Protein AF-A0A8R1IKK0-F1 (afdb_monomer)

Radius of gyration: 16.13 Å; Cα contacts (8 Å, |Δi|>4): 173; chains: 1; bounding box: 42×31×47 Å

Secondary structure (DSSP, 8-state):
---TTTSHHHHHHHHHHHHHTT-HHHHHHHHHHHHHH-SSSHHHHHHHHHHHHHTT-S-HHHHHHHHHHHHHHH---HHHHHHHHHHHHHTT-HHHHHHHHHHHHHH-TT-HHHHHHHHHHHHHTT--HHHHHHHHH-

InterPro domains:
  IPR006822 Coatomer, epsilon subunit [PF04733] (2-134)
  IPR006822 Coatomer, epsilon subunit [PTHR10805] (4-136)
  IPR011990 Tetratricopeptide-like helical domain superfamily [G3DSA:1.25.40.10] (1-136)
  IPR011990 Tetratricopeptide-like helical domain superfamily [SSF48452] (17-120)

Nearest PDB structures (foldseek):
  6tzt-assembly1_A  TM=9.598E-01  e=3.520E-07  Homo sapiens
  5a1v-assembly1_Q  TM=9.570E-01  e=3.879E-07  Mus musculus
  3mkr-assembly1_A  TM=9.570E-01  e=5.718E-07  Bos taurus
  2ho1-assembly1_A  TM=6.889E-01  e=1.249E-02  Pseudomonas aeruginosa PAO1
  7qdy-assembly1_B  TM=7.023E-01  e=5.898E-02  Homo sapiens

Sequence (138 aa):
AVSRFEGLEARASKVFTLIKMNKRKLAMAEVKKMNQIDEDATLSQLSNALVTAFAATGKVKDALYIYSEMADKYGRTADLEMHQAVVSVLTQDYATAEELLEAALERDNKDADVLINSLVAAQYNDKDDEVRFEFIFK

Structure (mmCIF, N/CA/C/O backbone):
data_AF-A0A8R1IKK0-F1
#
_entry.id   AF-A0A8R1IKK0-F1
#
loop_
_atom_site.group_PDB
_atom_site.id
_atom_site.type_symbol
_atom_site.label_atom_id
_atom_site.label_alt_id
_atom_site.label_comp_id
_atom_site.label_asym_id
_atom_site.label_entity_id
_atom_site.label_seq_id
_atom_site.pdbx_PDB_ins_code
_atom_site.Cartn_x
_atom_site.Cartn_y
_atom_site.Cartn_z
_atom_site.occupancy
_atom_site.B_iso_or_equiv
_atom_site.auth_seq_id
_atom_site.auth_comp_id
_atom_site.auth_asym_id
_atom_site.auth_atom_id
_atom_site.pdbx_PDB_model_num
ATOM 1 N N . ALA A 1 1 ? 14.206 -2.192 -28.143 1.00 46.66 1 ALA A N 1
ATOM 2 C CA . ALA A 1 1 ? 12.906 -1.620 -27.745 1.00 46.66 1 ALA A CA 1
ATOM 3 C C . ALA A 1 1 ? 12.340 -2.508 -26.653 1.00 46.66 1 ALA A C 1
ATOM 5 O O . ALA A 1 1 ? 12.194 -3.698 -26.901 1.00 46.66 1 ALA A O 1
ATOM 6 N N . VAL A 1 2 ? 12.114 -1.978 -25.449 1.00 52.81 2 VAL A N 1
ATOM 7 C CA . VAL A 1 2 ? 11.393 -2.727 -24.409 1.00 52.81 2 VAL A CA 1
ATOM 8 C C . VAL A 1 2 ? 10.006 -3.018 -24.979 1.00 52.81 2 VAL A C 1
ATOM 10 O O . VAL A 1 2 ? 9.337 -2.102 -25.458 1.00 52.81 2 VAL A O 1
ATOM 13 N N . SER A 1 3 ? 9.614 -4.291 -25.033 1.00 61.53 3 SER A N 1
ATOM 14 C CA . SER A 1 3 ? 8.256 -4.671 -25.428 1.00 61.53 3 SER A CA 1
ATOM 15 C C . SER A 1 3 ? 7.265 -3.879 -24.571 1.00 61.53 3 SER A C 1
ATOM 17 O O . SER A 1 3 ? 7.479 -3.741 -23.369 1.00 61.53 3 SER A O 1
ATOM 19 N N . ARG A 1 4 ? 6.172 -3.357 -25.145 1.00 57.75 4 ARG A N 1
ATOM 20 C CA . ARG A 1 4 ? 5.149 -2.584 -24.402 1.00 57.75 4 ARG A CA 1
ATOM 21 C C . ARG A 1 4 ? 4.633 -3.329 -23.155 1.00 57.75 4 ARG A C 1
ATOM 23 O O . ARG A 1 4 ? 4.187 -2.704 -22.202 1.00 57.75 4 ARG A O 1
ATOM 30 N N . PHE A 1 5 ? 4.751 -4.657 -23.148 1.00 60.28 5 PHE A N 1
ATOM 31 C CA . PHE A 1 5 ? 4.368 -5.551 -22.055 1.00 60.28 5 PHE A CA 1
ATOM 32 C C . PHE A 1 5 ? 5.425 -5.714 -20.944 1.00 60.28 5 PHE A C 1
ATOM 34 O O . PHE A 1 5 ? 5.162 -6.385 -19.951 1.00 60.28 5 PHE A O 1
ATOM 41 N N . GLU A 1 6 ? 6.612 -5.123 -21.090 1.00 70.44 6 GLU A N 1
ATOM 42 C CA . GLU A 1 6 ? 7.731 -5.234 -20.139 1.00 70.44 6 GLU A CA 1
ATOM 43 C C . GLU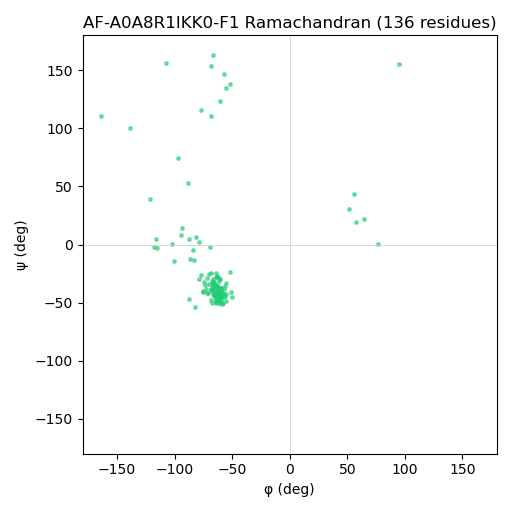 A 1 6 ? 8.103 -3.909 -19.459 1.00 70.44 6 GLU A C 1
ATOM 45 O O . GLU A 1 6 ? 8.987 -3.899 -18.596 1.00 70.44 6 GLU A O 1
ATOM 50 N N . GLY A 1 7 ? 7.434 -2.811 -19.825 1.00 87.12 7 GLY A N 1
ATOM 51 C CA . GLY A 1 7 ? 7.613 -1.502 -19.199 1.00 87.12 7 GLY A CA 1
ATOM 52 C C . GLY A 1 7 ? 7.130 -1.461 -17.745 1.00 87.12 7 GLY A C 1
ATOM 53 O O . GLY A 1 7 ? 6.362 -2.320 -17.305 1.00 87.12 7 GLY A O 1
ATOM 54 N N . LEU A 1 8 ? 7.567 -0.441 -17.000 1.00 92.00 8 LEU A N 1
ATOM 55 C CA . LEU A 1 8 ? 7.227 -0.279 -15.581 1.00 92.00 8 LEU A CA 1
ATOM 56 C C . LEU A 1 8 ? 5.716 -0.229 -15.333 1.00 92.00 8 LEU A C 1
ATOM 58 O O . LEU A 1 8 ? 5.252 -0.834 -14.376 1.00 92.00 8 LEU A O 1
ATOM 62 N N . GLU A 1 9 ? 4.946 0.408 -16.215 1.00 92.56 9 GLU A N 1
ATOM 63 C CA . GLU A 1 9 ? 3.482 0.479 -16.112 1.00 92.56 9 GLU A CA 1
ATOM 64 C C . GLU A 1 9 ? 2.835 -0.913 -16.173 1.00 92.56 9 GLU A C 1
ATOM 66 O O . GLU A 1 9 ? 2.100 -1.299 -15.267 1.00 92.56 9 GLU A O 1
ATOM 71 N N . ALA A 1 10 ? 3.194 -1.727 -17.174 1.00 92.50 10 ALA A N 1
ATOM 72 C CA . ALA A 1 10 ? 2.681 -3.090 -17.311 1.00 92.50 10 ALA A CA 1
ATOM 73 C C . ALA A 1 10 ? 3.031 -3.964 -16.091 1.00 92.50 10 ALA A C 1
ATOM 75 O O . ALA A 1 10 ? 2.223 -4.785 -15.644 1.00 92.50 10 ALA A O 1
ATOM 76 N N . ARG A 1 11 ? 4.228 -3.773 -15.523 1.00 94.12 11 ARG A N 1
ATOM 77 C CA . ARG A 1 11 ? 4.659 -4.476 -14.307 1.00 94.12 11 ARG A CA 1
ATOM 78 C C . ARG A 1 11 ? 3.920 -3.985 -13.066 1.00 94.12 11 ARG A C 1
ATOM 80 O O . ARG A 1 11 ? 3.487 -4.825 -12.283 1.00 94.12 11 ARG A O 1
ATOM 87 N N . ALA A 1 12 ? 3.705 -2.681 -12.919 1.00 94.69 12 ALA A N 1
ATOM 88 C CA . ALA A 1 12 ? 2.944 -2.102 -11.814 1.00 94.69 12 ALA A CA 1
ATOM 89 C C . ALA A 1 12 ? 1.495 -2.617 -11.812 1.00 94.69 12 ALA A C 1
ATOM 91 O O . ALA A 1 12 ? 1.019 -3.134 -10.800 1.00 94.69 12 ALA A O 1
ATOM 92 N N . SER A 1 13 ? 0.818 -2.605 -12.968 1.00 93.75 13 SER A N 1
ATOM 93 C CA . SER A 1 13 ? -0.536 -3.167 -13.105 1.00 93.75 13 SER A CA 1
ATOM 94 C C . SER A 1 13 ? -0.576 -4.660 -12.762 1.00 93.75 13 SER A C 1
ATOM 96 O O . SER A 1 13 ? -1.519 -5.148 -12.127 1.00 93.75 13 SER A O 1
ATOM 98 N N . LYS A 1 14 ? 0.472 -5.403 -13.134 1.00 94.75 14 LYS A N 1
ATOM 99 C CA . LYS A 1 14 ? 0.621 -6.813 -12.767 1.00 94.75 14 LYS A CA 1
ATOM 100 C C . LYS A 1 14 ? 0.804 -6.992 -11.259 1.00 94.75 14 LYS A C 1
ATOM 102 O O . LYS A 1 14 ? 0.162 -7.873 -10.690 1.00 94.75 14 LYS A O 1
ATOM 107 N N . VAL A 1 15 ? 1.632 -6.179 -10.602 1.00 94.62 15 VAL A N 1
ATOM 108 C CA . VAL A 1 15 ? 1.813 -6.199 -9.139 1.00 94.62 15 VAL A CA 1
ATOM 109 C C . VAL A 1 15 ? 0.482 -5.949 -8.437 1.00 94.62 15 VAL A C 1
ATOM 111 O O . VAL A 1 15 ? 0.089 -6.762 -7.598 1.00 94.62 15 VAL A O 1
ATOM 114 N N . PHE A 1 16 ? -0.242 -4.901 -8.832 1.00 92.56 16 PHE A N 1
ATOM 115 C CA . PHE A 1 16 ? -1.553 -4.564 -8.275 1.00 92.56 16 PHE A CA 1
ATOM 116 C C . PHE A 1 16 ? -2.537 -5.739 -8.380 1.00 92.56 16 PHE A C 1
ATOM 118 O O . PHE A 1 16 ? -3.120 -6.173 -7.384 1.00 92.56 16 PHE A O 1
ATOM 125 N N . THR A 1 17 ? -2.637 -6.339 -9.569 1.00 94.31 17 THR A N 1
ATOM 126 C CA . THR A 1 17 ? -3.499 -7.507 -9.812 1.00 94.31 17 THR A CA 1
ATOM 127 C C . THR A 1 17 ? -3.096 -8.700 -8.940 1.00 94.31 17 THR A C 1
ATOM 129 O O . THR A 1 17 ? -3.941 -9.338 -8.312 1.00 94.31 17 THR A O 1
ATOM 132 N N . LEU A 1 18 ? -1.797 -9.001 -8.848 1.00 94.25 18 LEU A N 1
ATOM 133 C CA . LEU A 1 18 ? -1.294 -10.116 -8.043 1.00 94.25 18 LEU A CA 1
ATOM 134 C C . LEU A 1 18 ? -1.580 -9.933 -6.547 1.00 94.25 18 LEU A C 1
ATOM 136 O O . LEU A 1 18 ? -1.880 -10.922 -5.874 1.00 94.25 18 LEU A O 1
ATOM 140 N N . ILE A 1 19 ? -1.514 -8.701 -6.033 1.00 91.00 19 ILE A N 1
ATOM 141 C CA . ILE A 1 19 ? -1.889 -8.385 -4.649 1.00 91.00 19 ILE A CA 1
ATOM 142 C C . ILE A 1 19 ? -3.378 -8.641 -4.422 1.00 91.00 19 ILE A C 1
ATOM 144 O O . ILE A 1 19 ? -3.714 -9.395 -3.509 1.00 91.00 19 ILE A O 1
ATOM 148 N N . LYS A 1 20 ? -4.259 -8.127 -5.291 1.00 89.00 20 LYS A N 1
ATOM 149 C CA . LYS A 1 20 ? -5.713 -8.366 -5.196 1.00 89.00 20 LYS A CA 1
ATOM 150 C C . LYS A 1 20 ? -6.073 -9.860 -5.301 1.00 89.00 20 LYS A C 1
ATOM 152 O O . LYS A 1 20 ? -7.014 -10.317 -4.664 1.00 89.00 20 LYS A O 1
ATOM 157 N N . MET A 1 21 ? -5.280 -10.657 -6.022 1.00 93.25 21 MET A N 1
ATOM 158 C CA . MET A 1 21 ? -5.419 -12.123 -6.099 1.00 93.25 21 MET A CA 1
ATOM 159 C C . MET A 1 21 ? -4.784 -12.889 -4.921 1.00 93.25 21 MET A C 1
ATOM 161 O O . MET A 1 21 ? -4.677 -14.120 -4.971 1.00 93.25 21 MET A O 1
ATOM 165 N N . ASN A 1 22 ? -4.294 -12.203 -3.884 1.00 88.38 22 ASN A N 1
ATOM 166 C CA . ASN A 1 22 ? -3.550 -12.788 -2.763 1.00 88.38 22 ASN A CA 1
ATOM 167 C C . ASN A 1 22 ? -2.273 -13.558 -3.172 1.00 88.38 22 ASN A C 1
ATOM 169 O O . ASN A 1 22 ? -1.727 -14.352 -2.399 1.00 88.38 22 ASN A O 1
ATOM 173 N N . LYS A 1 23 ? -1.726 -13.316 -4.370 1.00 92.31 23 LYS A N 1
ATOM 174 C CA . LYS A 1 23 ? -0.501 -13.951 -4.894 1.00 92.31 23 LYS A CA 1
ATOM 175 C C . LYS A 1 23 ? 0.755 -13.176 -4.484 1.00 92.31 23 LYS A C 1
ATOM 177 O O . LYS A 1 23 ? 1.618 -12.864 -5.304 1.00 92.31 23 LYS A O 1
ATOM 182 N N . ARG A 1 24 ? 0.897 -12.934 -3.179 1.00 90.12 24 ARG A N 1
ATOM 183 C CA . ARG A 1 24 ? 1.938 -12.088 -2.559 1.00 90.12 24 ARG A CA 1
ATOM 184 C C . ARG A 1 24 ? 3.366 -12.416 -3.011 1.00 90.12 24 ARG A C 1
ATOM 186 O O . ARG A 1 24 ? 4.124 -11.523 -3.370 1.00 90.12 24 ARG A O 1
ATOM 193 N N . LYS A 1 25 ? 3.726 -13.706 -3.067 1.00 91.12 25 LYS A N 1
ATOM 194 C CA . LYS A 1 25 ? 5.060 -14.153 -3.519 1.00 91.12 25 LYS A CA 1
ATOM 195 C C . LYS A 1 25 ? 5.378 -13.718 -4.951 1.00 91.12 25 LYS A C 1
ATOM 197 O O . LYS A 1 25 ? 6.502 -13.312 -5.228 1.00 91.12 25 LYS A O 1
ATOM 202 N N . LEU A 1 26 ? 4.390 -13.793 -5.843 1.00 94.12 26 LEU A N 1
ATOM 203 C CA . LEU A 1 26 ? 4.554 -13.384 -7.236 1.00 94.12 26 LEU A CA 1
ATOM 204 C C . LEU A 1 26 ? 4.635 -11.861 -7.356 1.00 94.12 26 LEU A C 1
ATOM 206 O O . LEU A 1 26 ? 5.454 -11.373 -8.126 1.00 94.12 26 LEU A O 1
ATOM 210 N N . ALA A 1 27 ? 3.845 -11.124 -6.567 1.00 93.88 27 ALA A N 1
ATOM 211 C CA . ALA A 1 27 ? 3.906 -9.663 -6.528 1.00 93.88 27 ALA A CA 1
ATOM 212 C C . ALA A 1 27 ? 5.303 -9.176 -6.105 1.00 93.88 27 ALA A C 1
ATOM 214 O O . ALA A 1 27 ? 5.914 -8.379 -6.809 1.00 93.88 27 ALA A O 1
ATOM 215 N N . MET A 1 28 ? 5.868 -9.742 -5.032 1.00 93.00 28 MET A N 1
ATOM 216 C CA . MET A 1 28 ? 7.229 -9.411 -4.583 1.00 93.00 28 MET A CA 1
ATOM 217 C C . MET A 1 28 ? 8.290 -9.739 -5.639 1.00 93.00 28 MET A C 1
ATOM 219 O O . MET A 1 28 ? 9.243 -8.985 -5.822 1.00 93.00 28 MET A O 1
ATOM 223 N N . ALA A 1 29 ? 8.143 -10.865 -6.344 1.00 94.25 29 ALA A N 1
ATOM 224 C CA . ALA A 1 29 ? 9.062 -11.233 -7.416 1.00 94.25 29 ALA A CA 1
ATOM 225 C C . ALA A 1 29 ? 8.986 -10.267 -8.607 1.00 94.25 29 ALA A C 1
ATOM 227 O O . ALA A 1 29 ? 9.998 -10.028 -9.260 1.00 94.25 29 ALA A O 1
ATOM 228 N N . GLU A 1 30 ? 7.807 -9.718 -8.897 1.00 94.75 30 GLU A N 1
ATOM 229 C CA . GLU A 1 30 ? 7.635 -8.755 -9.981 1.00 94.75 30 GLU A CA 1
ATOM 230 C C . GLU A 1 30 ? 8.181 -7.371 -9.610 1.00 94.75 30 GLU A C 1
ATOM 232 O O . GLU A 1 30 ? 8.891 -6.781 -10.419 1.00 94.75 30 GLU A O 1
ATOM 237 N N . VAL A 1 31 ? 7.978 -6.909 -8.372 1.00 94.31 31 VAL A N 1
ATOM 238 C CA . VAL A 1 31 ? 8.571 -5.649 -7.886 1.00 94.31 31 VAL A CA 1
ATOM 239 C C . VAL A 1 31 ? 10.097 -5.677 -7.918 1.00 94.31 31 VAL A C 1
ATOM 241 O O . VAL A 1 31 ? 10.716 -4.710 -8.346 1.00 94.31 31 VAL A O 1
ATOM 244 N N . LYS A 1 32 ? 10.732 -6.814 -7.603 1.00 94.62 32 LYS A N 1
ATOM 245 C CA . LYS A 1 32 ? 12.191 -6.954 -7.770 1.00 94.62 32 LYS A CA 1
ATOM 246 C C . LYS A 1 32 ? 12.657 -6.678 -9.202 1.00 94.62 32 LYS A C 1
ATOM 248 O O . LYS A 1 32 ? 13.733 -6.126 -9.386 1.00 94.62 32 LYS A O 1
ATOM 253 N N . LYS A 1 33 ? 11.862 -7.051 -10.210 1.00 94.50 33 LYS A N 1
ATOM 254 C CA . LYS A 1 33 ? 12.180 -6.759 -11.617 1.00 94.50 33 LYS A CA 1
ATOM 255 C C . LYS A 1 33 ? 11.954 -5.290 -11.956 1.00 94.50 33 LYS A C 1
ATOM 257 O O . LYS A 1 33 ? 12.668 -4.765 -12.797 1.00 94.50 33 LYS A O 1
ATOM 262 N N . MET A 1 34 ? 10.976 -4.641 -11.322 1.00 95.25 34 MET A N 1
ATOM 263 C CA . MET A 1 34 ? 10.771 -3.197 -11.464 1.00 95.25 34 MET A CA 1
ATOM 264 C C . MET A 1 34 ? 11.972 -2.426 -10.913 1.00 95.25 34 MET A C 1
ATOM 266 O O . MET A 1 34 ? 12.540 -1.616 -11.634 1.00 95.25 34 MET A O 1
ATOM 270 N N . ASN A 1 35 ? 12.440 -2.781 -9.713 1.00 94.06 35 ASN A N 1
ATOM 271 C CA . ASN A 1 35 ? 13.599 -2.140 -9.084 1.00 94.06 35 ASN A CA 1
ATOM 272 C C . ASN A 1 35 ? 14.903 -2.350 -9.881 1.00 94.06 35 ASN A C 1
ATOM 274 O O . ASN A 1 35 ? 15.789 -1.512 -9.844 1.00 94.06 35 ASN A O 1
ATOM 278 N N . GLN A 1 36 ? 15.026 -3.449 -10.638 1.00 94.12 36 GLN A N 1
ATOM 279 C CA . GLN A 1 36 ? 16.158 -3.662 -11.555 1.00 94.12 36 GLN A CA 1
ATOM 280 C C . GLN A 1 36 ? 16.141 -2.737 -12.780 1.00 94.12 36 GLN A C 1
ATOM 282 O O . GLN A 1 36 ? 17.187 -2.532 -13.389 1.00 94.12 36 GLN A O 1
ATOM 287 N N . ILE A 1 37 ? 14.964 -2.252 -13.184 1.00 92.44 37 ILE A N 1
ATOM 288 C CA . ILE A 1 37 ? 14.820 -1.309 -14.299 1.00 92.44 37 ILE A CA 1
ATOM 289 C C . ILE A 1 37 ? 15.102 0.103 -13.796 1.00 92.44 37 ILE A C 1
ATOM 291 O O . ILE A 1 37 ? 15.930 0.799 -14.375 1.00 92.44 37 ILE A O 1
ATOM 295 N N . ASP A 1 38 ? 14.397 0.502 -12.741 1.00 92.81 38 ASP A N 1
ATOM 296 C CA . ASP A 1 38 ? 14.542 1.791 -12.076 1.00 92.81 38 ASP A CA 1
ATOM 297 C C . ASP A 1 38 ? 13.867 1.695 -10.701 1.00 92.81 38 ASP A C 1
ATOM 299 O O 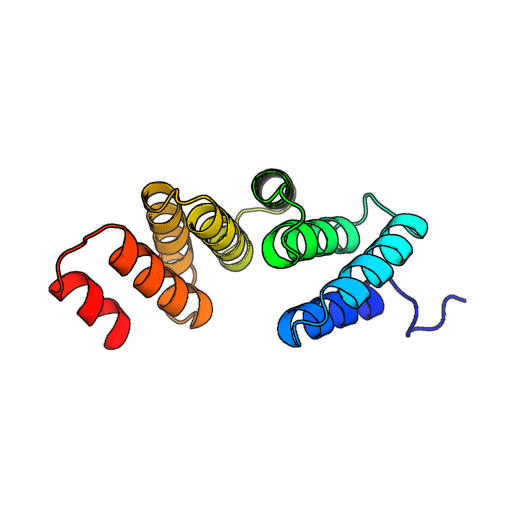. ASP A 1 38 ? 12.645 1.540 -10.613 1.00 92.81 38 ASP A O 1
ATOM 303 N N . GLU A 1 39 ? 14.656 1.716 -9.629 1.00 92.88 39 GLU A N 1
ATOM 304 C CA . GLU A 1 39 ? 14.135 1.666 -8.261 1.00 92.88 39 GLU A CA 1
ATOM 305 C C . GLU A 1 39 ? 13.552 3.003 -7.793 1.00 92.88 39 GLU A C 1
ATOM 307 O O . GLU A 1 39 ? 12.625 2.996 -6.984 1.00 92.88 39 GLU A O 1
ATOM 312 N N . ASP A 1 40 ? 14.006 4.126 -8.349 1.00 92.69 40 ASP A N 1
ATOM 313 C CA . ASP A 1 40 ? 13.575 5.477 -7.973 1.00 92.69 40 ASP A CA 1
ATOM 314 C C . ASP A 1 40 ? 12.323 5.931 -8.737 1.00 92.69 40 ASP A C 1
ATOM 316 O O . ASP A 1 40 ? 11.665 6.905 -8.356 1.00 92.69 40 ASP A O 1
ATOM 320 N N . ALA A 1 41 ? 11.944 5.208 -9.795 1.00 93.50 41 ALA A N 1
ATOM 321 C CA . ALA A 1 41 ? 10.706 5.458 -10.517 1.00 93.50 41 ALA A CA 1
ATOM 322 C C . ALA A 1 41 ? 9.484 5.415 -9.584 1.00 93.50 41 ALA A C 1
ATOM 324 O O . ALA A 1 41 ? 9.280 4.461 -8.830 1.00 93.50 41 ALA A O 1
ATOM 325 N N . THR A 1 42 ? 8.583 6.392 -9.729 1.00 92.31 42 THR A N 1
ATOM 326 C CA . THR A 1 42 ? 7.339 6.507 -8.945 1.00 92.31 42 THR A CA 1
ATOM 327 C C . THR A 1 42 ? 6.526 5.207 -8.944 1.00 92.31 42 THR A C 1
ATOM 329 O O . THR A 1 42 ? 6.031 4.777 -7.906 1.00 92.31 42 THR A O 1
ATOM 332 N N . LEU A 1 43 ? 6.431 4.527 -10.094 1.00 93.94 43 LEU A N 1
ATOM 333 C CA . LEU A 1 43 ? 5.721 3.247 -10.218 1.00 93.94 43 LEU A CA 1
ATOM 334 C C . LEU A 1 43 ? 6.384 2.117 -9.420 1.00 93.94 43 LEU A C 1
ATOM 336 O O . LEU A 1 43 ? 5.679 1.272 -8.862 1.00 93.94 43 LEU A O 1
ATOM 340 N N . SER A 1 44 ? 7.718 2.093 -9.361 1.00 94.62 44 SER A N 1
ATOM 341 C CA . SER A 1 44 ? 8.478 1.136 -8.554 1.00 94.62 44 SER A CA 1
ATOM 342 C C . SER A 1 44 ? 8.268 1.415 -7.074 1.00 94.62 44 SER A C 1
ATOM 344 O O . SER A 1 44 ? 7.909 0.501 -6.337 1.00 94.62 44 SER A O 1
ATOM 346 N N . GLN A 1 45 ? 8.383 2.672 -6.648 1.00 94.81 45 GLN A N 1
ATOM 347 C CA . GLN A 1 45 ? 8.155 3.091 -5.262 1.00 94.81 45 GLN A CA 1
ATOM 348 C C . GLN A 1 45 ? 6.735 2.753 -4.779 1.00 94.81 45 GLN A C 1
ATOM 350 O O . GLN A 1 45 ? 6.574 2.046 -3.784 1.00 94.81 45 GLN A O 1
ATOM 355 N N . LEU A 1 46 ? 5.696 3.126 -5.533 1.00 93.31 46 LEU A N 1
ATOM 356 C CA . LEU A 1 46 ? 4.306 2.781 -5.196 1.00 93.31 46 LEU A CA 1
ATOM 357 C C . LEU A 1 46 ? 4.076 1.265 -5.156 1.00 93.31 46 LEU A C 1
ATOM 359 O O . LEU A 1 46 ? 3.418 0.747 -4.252 1.00 93.31 46 LEU A O 1
ATOM 363 N N . SER A 1 47 ? 4.664 0.524 -6.098 1.00 94.44 47 SER A N 1
ATOM 364 C CA . SER A 1 47 ? 4.581 -0.937 -6.086 1.00 94.44 47 SER A CA 1
ATOM 365 C C . SER A 1 47 ? 5.276 -1.526 -4.857 1.00 94.44 47 SER A C 1
ATOM 367 O O . SER A 1 47 ? 4.712 -2.421 -4.231 1.00 94.44 47 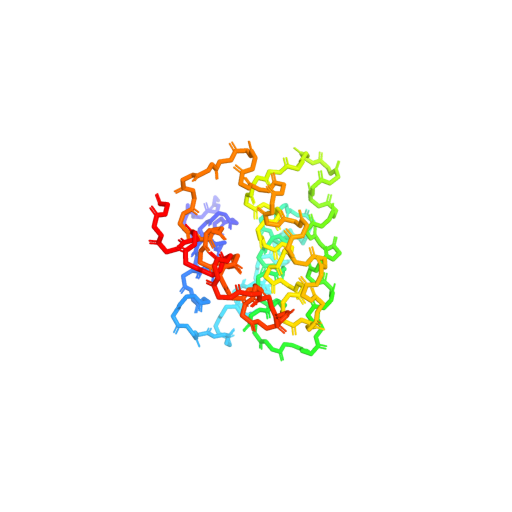SER A O 1
ATOM 369 N N . ASN A 1 48 ? 6.448 -1.008 -4.463 1.00 93.31 48 ASN A N 1
ATOM 370 C CA . ASN A 1 48 ? 7.145 -1.388 -3.230 1.00 93.31 48 ASN A CA 1
ATOM 371 C C . ASN A 1 48 ? 6.283 -1.120 -1.988 1.00 93.31 48 ASN A C 1
ATOM 373 O O . ASN A 1 48 ? 6.205 -1.988 -1.114 1.00 93.31 48 ASN A O 1
ATOM 377 N N . ALA A 1 49 ? 5.594 0.020 -1.916 1.00 93.12 49 ALA A N 1
ATOM 378 C CA . ALA A 1 49 ? 4.692 0.339 -0.811 1.00 93.12 49 ALA A CA 1
ATOM 379 C C . ALA A 1 49 ? 3.528 -0.664 -0.717 1.00 93.12 49 ALA A C 1
ATOM 381 O O . ALA A 1 49 ? 3.264 -1.204 0.359 1.00 93.12 49 ALA A O 1
ATOM 382 N N . LEU A 1 50 ? 2.905 -1.017 -1.848 1.00 91.19 50 LEU A N 1
ATOM 383 C CA . LEU A 1 50 ? 1.823 -2.008 -1.904 1.00 91.19 50 LEU A CA 1
ATOM 384 C C . LEU A 1 50 ? 2.262 -3.398 -1.420 1.00 91.19 50 LEU A C 1
ATOM 386 O O . LEU A 1 50 ? 1.596 -3.991 -0.569 1.00 91.19 50 LEU A O 1
ATOM 390 N N . VAL A 1 51 ? 3.380 -3.947 -1.914 1.00 92.25 51 VAL A N 1
ATOM 391 C CA . VAL A 1 51 ? 3.866 -5.243 -1.391 1.00 92.25 51 VAL A CA 1
ATOM 392 C C . VAL A 1 51 ? 4.310 -5.130 0.061 1.00 92.25 51 VAL A C 1
ATOM 394 O O . VAL A 1 51 ? 4.113 -6.076 0.814 1.00 92.25 51 VAL A O 1
ATOM 397 N N . THR A 1 52 ? 4.870 -4.006 0.489 1.00 90.75 52 THR A N 1
ATOM 398 C CA . THR A 1 52 ? 5.292 -3.839 1.885 1.00 90.75 52 THR A CA 1
ATOM 399 C C . THR A 1 52 ? 4.096 -3.829 2.836 1.00 90.75 52 THR A C 1
ATOM 401 O O . THR A 1 52 ? 4.122 -4.528 3.850 1.00 90.75 52 THR A O 1
ATOM 404 N N . ALA A 1 53 ? 3.019 -3.133 2.470 1.00 87.94 53 ALA A N 1
ATOM 405 C CA . ALA A 1 53 ? 1.782 -3.102 3.240 1.00 87.94 53 ALA A CA 1
ATOM 406 C C . ALA A 1 53 ? 1.067 -4.466 3.242 1.00 87.94 53 ALA A C 1
ATOM 408 O O . ALA A 1 53 ? 0.737 -5.002 4.298 1.00 87.94 53 ALA A O 1
ATOM 409 N N . PHE A 1 54 ? 0.872 -5.076 2.069 1.00 84.56 54 PHE A N 1
ATOM 410 C CA . PHE A 1 54 ? -0.031 -6.225 1.924 1.00 84.56 54 PHE A CA 1
ATOM 411 C C . PHE A 1 54 ? 0.660 -7.593 1.871 1.00 84.56 54 PHE A C 1
ATOM 413 O O . PHE A 1 54 ? -0.005 -8.617 2.038 1.00 84.56 54 PHE A O 1
ATOM 420 N N . ALA A 1 55 ? 1.979 -7.677 1.662 1.00 76.69 55 ALA A N 1
ATOM 421 C CA . ALA A 1 55 ? 2.694 -8.960 1.604 1.00 76.69 55 ALA A CA 1
ATOM 422 C C . ALA A 1 55 ? 3.180 -9.474 2.970 1.00 76.69 55 ALA A C 1
ATOM 424 O O . ALA A 1 55 ? 3.811 -10.530 3.008 1.00 76.69 55 ALA A O 1
ATOM 425 N N . ALA A 1 56 ? 2.838 -8.793 4.073 1.00 65.62 56 ALA A N 1
ATOM 426 C CA . ALA A 1 56 ? 3.237 -9.150 5.439 1.00 65.62 56 ALA A CA 1
ATOM 427 C C . ALA A 1 56 ? 4.764 -9.263 5.604 1.00 65.62 56 ALA A C 1
ATOM 429 O O . ALA A 1 56 ? 5.274 -10.182 6.242 1.00 65.62 56 ALA A O 1
ATOM 430 N N . THR A 1 57 ? 5.509 -8.316 5.029 1.00 67.19 57 THR A N 1
ATOM 431 C CA . THR A 1 57 ? 6.981 -8.272 5.093 1.00 67.19 57 THR A CA 1
ATOM 432 C C . THR A 1 57 ? 7.519 -7.945 6.494 1.00 67.19 57 THR A C 1
ATOM 434 O O . THR A 1 57 ? 8.731 -7.903 6.689 1.00 67.19 57 THR A O 1
ATOM 437 N N . GLY A 1 58 ? 6.634 -7.696 7.470 1.00 69.69 58 GLY A N 1
ATOM 438 C CA . GLY A 1 58 ? 6.976 -7.267 8.829 1.00 69.69 58 GLY A CA 1
ATOM 439 C C . GLY A 1 58 ? 7.368 -5.791 8.932 1.00 69.69 58 GLY A C 1
ATOM 440 O O . GLY A 1 58 ? 7.665 -5.320 10.024 1.00 69.69 58 GLY A O 1
ATOM 441 N N . LYS A 1 59 ? 7.350 -5.056 7.813 1.00 79.19 59 LYS A N 1
ATOM 442 C CA . LYS A 1 59 ? 7.798 -3.662 7.710 1.00 79.19 59 LYS A CA 1
ATOM 443 C C . LYS A 1 59 ? 6.694 -2.728 7.224 1.00 79.19 59 LYS A C 1
ATOM 445 O O . LYS A 1 59 ? 6.930 -1.834 6.428 1.00 79.19 59 LYS A O 1
ATOM 450 N N . VAL A 1 60 ? 5.468 -2.949 7.687 1.00 82.69 60 VAL A N 1
ATOM 451 C CA . VAL A 1 60 ? 4.282 -2.218 7.212 1.00 82.69 60 VAL A CA 1
ATOM 452 C C . VAL A 1 60 ? 4.451 -0.693 7.343 1.00 82.69 60 VAL A C 1
ATOM 454 O O . VAL A 1 60 ? 4.030 0.040 6.457 1.00 82.69 60 VAL A O 1
ATOM 457 N N . LYS A 1 61 ? 5.174 -0.218 8.369 1.00 83.50 61 LYS A N 1
ATOM 458 C CA . LYS A 1 61 ? 5.500 1.208 8.560 1.00 83.50 61 LYS A CA 1
ATOM 459 C C . LYS A 1 61 ? 6.382 1.811 7.459 1.00 83.50 61 LYS A C 1
ATOM 461 O O . LYS A 1 61 ? 6.244 2.996 7.180 1.00 83.50 61 LYS A O 1
ATOM 466 N N . ASP A 1 62 ? 7.228 1.024 6.793 1.00 87.31 62 ASP A N 1
ATOM 467 C CA . ASP A 1 62 ? 8.062 1.522 5.689 1.00 87.31 62 ASP A CA 1
ATOM 468 C C . ASP A 1 62 ? 7.189 1.928 4.489 1.00 87.31 62 ASP A C 1
ATOM 470 O O . ASP A 1 62 ? 7.522 2.865 3.767 1.00 87.31 62 ASP A O 1
ATOM 474 N N . ALA A 1 63 ? 6.029 1.280 4.304 1.00 90.31 63 ALA A N 1
ATOM 475 C CA . ALA A 1 63 ? 5.076 1.670 3.267 1.00 90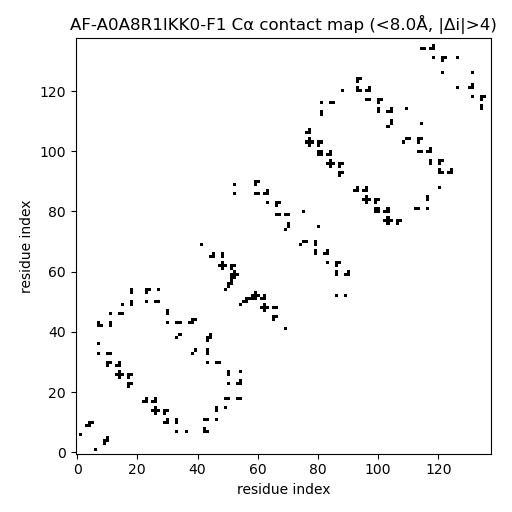.31 63 ALA A CA 1
ATOM 476 C C . ALA A 1 63 ? 4.507 3.075 3.513 1.00 90.31 63 ALA A C 1
ATOM 478 O O . ALA A 1 63 ? 4.307 3.822 2.558 1.00 90.31 63 ALA A O 1
ATOM 479 N N . LEU A 1 64 ? 4.294 3.451 4.782 1.00 90.19 64 LEU A N 1
ATOM 480 C CA . LEU A 1 64 ? 3.804 4.782 5.139 1.00 90.19 64 LEU A CA 1
ATOM 481 C C . LEU A 1 64 ? 4.799 5.865 4.715 1.00 90.19 64 LEU A C 1
ATOM 483 O O . LEU A 1 64 ? 4.389 6.870 4.147 1.00 90.19 64 LEU A O 1
ATOM 487 N N . TYR A 1 65 ? 6.098 5.634 4.938 1.00 91.38 65 TYR A N 1
ATOM 488 C CA . TYR A 1 65 ? 7.145 6.574 4.534 1.00 91.38 65 TYR A CA 1
ATOM 489 C C . TYR A 1 65 ? 7.137 6.811 3.021 1.00 91.38 65 TYR A C 1
ATOM 491 O O . TYR A 1 65 ? 7.149 7.960 2.587 1.00 91.38 65 TYR A O 1
ATOM 499 N N . ILE A 1 66 ? 7.030 5.739 2.228 1.00 92.56 66 ILE A N 1
ATOM 500 C CA . ILE A 1 66 ? 6.974 5.847 0.765 1.00 92.56 66 ILE A CA 1
ATOM 501 C C . ILE A 1 66 ? 5.742 6.652 0.334 1.00 92.56 66 ILE A C 1
ATOM 503 O O . ILE A 1 66 ? 5.864 7.560 -0.483 1.00 92.56 66 ILE A O 1
ATOM 507 N N . TYR A 1 67 ? 4.556 6.362 0.883 1.00 92.00 67 TYR A N 1
ATOM 508 C CA . TYR A 1 67 ? 3.351 7.116 0.524 1.00 92.00 67 TYR A CA 1
ATOM 509 C C . TYR A 1 67 ? 3.442 8.593 0.919 1.00 92.00 67 TYR A C 1
ATOM 511 O O . TYR A 1 67 ? 3.054 9.446 0.123 1.00 92.00 67 TYR A O 1
ATOM 519 N N . SER A 1 68 ? 3.996 8.904 2.094 1.00 91.06 68 SER A N 1
ATOM 520 C CA . SER A 1 68 ? 4.233 10.288 2.519 1.00 91.06 68 SER A CA 1
ATOM 521 C C . SER A 1 68 ? 5.207 11.008 1.591 1.00 91.06 68 SER A C 1
ATOM 523 O O . SER A 1 68 ? 4.927 12.122 1.167 1.00 91.06 68 SER A O 1
ATOM 525 N N . GLU A 1 69 ? 6.298 10.357 1.185 1.00 92.50 69 GLU A N 1
ATOM 526 C CA . GLU A 1 69 ? 7.253 10.938 0.239 1.00 92.50 69 GLU A CA 1
ATOM 527 C C . GLU A 1 69 ? 6.608 11.222 -1.128 1.00 92.50 69 GLU A C 1
ATOM 529 O O . GLU A 1 69 ? 6.845 12.273 -1.728 1.00 92.50 69 GLU A O 1
ATOM 534 N N . MET A 1 70 ? 5.763 10.312 -1.627 1.00 92.50 70 MET A N 1
ATOM 535 C CA . MET A 1 70 ? 5.017 10.540 -2.869 1.00 92.50 70 MET A CA 1
ATOM 536 C C . MET A 1 70 ? 4.023 11.699 -2.722 1.00 92.50 70 MET A C 1
ATOM 538 O O . MET A 1 70 ? 3.895 12.509 -3.641 1.00 92.50 70 MET A O 1
ATOM 542 N N . ALA A 1 71 ? 3.359 11.809 -1.570 1.00 90.56 71 ALA A N 1
ATOM 543 C CA . ALA A 1 71 ? 2.438 12.901 -1.275 1.00 90.56 71 ALA A CA 1
ATOM 544 C C . ALA A 1 71 ? 3.155 14.258 -1.170 1.00 90.56 71 ALA A C 1
ATOM 546 O O . ALA A 1 71 ? 2.649 15.254 -1.686 1.00 90.56 71 ALA A O 1
ATOM 547 N N . ASP A 1 72 ? 4.353 14.301 -0.586 1.00 91.31 72 ASP A N 1
ATOM 548 C CA . ASP A 1 72 ? 5.177 15.512 -0.513 1.00 91.31 72 ASP A CA 1
ATOM 549 C C . ASP A 1 72 ? 5.688 15.937 -1.899 1.00 91.31 72 ASP A C 1
ATOM 551 O O . ASP A 1 72 ? 5.736 17.128 -2.214 1.00 91.31 72 ASP A O 1
ATOM 555 N N . LYS A 1 73 ? 6.047 14.971 -2.758 1.00 91.25 73 LYS A N 1
ATOM 556 C CA . LYS A 1 73 ? 6.567 15.232 -4.112 1.00 91.25 73 LYS A CA 1
ATOM 557 C C . LYS A 1 73 ? 5.495 15.663 -5.112 1.00 91.25 73 LYS A C 1
ATOM 559 O O . LYS A 1 73 ? 5.761 16.528 -5.945 1.00 91.25 73 LYS A O 1
ATOM 564 N N . TYR A 1 74 ? 4.321 15.035 -5.076 1.00 88.19 74 TYR A N 1
ATOM 565 C CA . TYR A 1 74 ? 3.297 15.173 -6.123 1.00 88.19 74 TYR A CA 1
ATOM 566 C C . TYR A 1 74 ? 1.978 15.779 -5.628 1.00 88.19 74 TYR A C 1
ATOM 568 O O . TYR A 1 74 ? 1.080 16.027 -6.433 1.00 88.19 74 TYR A O 1
ATOM 576 N N . GLY A 1 75 ? 1.877 16.066 -4.330 1.00 87.38 75 GLY A N 1
ATOM 577 C CA . GLY A 1 75 ? 0.670 16.557 -3.679 1.00 87.38 75 GLY A CA 1
ATOM 578 C C . GLY A 1 75 ? -0.160 15.436 -3.052 1.00 87.38 75 GLY A C 1
ATOM 579 O O . GLY A 1 75 ? -0.110 14.274 -3.455 1.00 87.38 75 GLY A O 1
ATOM 580 N N . ARG A 1 76 ? -0.957 15.807 -2.045 1.00 85.50 76 ARG A N 1
ATOM 581 C CA . ARG A 1 76 ? -1.863 14.889 -1.345 1.00 85.50 76 ARG A CA 1
ATOM 582 C C . ARG A 1 76 ? -3.107 14.632 -2.196 1.00 85.50 76 ARG A C 1
ATOM 584 O O . ARG A 1 76 ? -3.878 15.559 -2.461 1.00 85.50 76 ARG A O 1
ATOM 591 N N . THR A 1 77 ? -3.291 13.383 -2.613 1.00 87.88 77 THR A N 1
ATOM 592 C CA . THR A 1 77 ? -4.482 12.895 -3.323 1.00 87.88 77 THR A CA 1
ATOM 593 C C . THR A 1 77 ? -5.323 12.014 -2.400 1.00 87.88 77 THR A C 1
ATOM 595 O O . THR A 1 77 ? -4.777 11.422 -1.469 1.00 87.88 77 THR A O 1
ATOM 598 N N . ALA A 1 78 ? -6.625 11.888 -2.686 1.00 86.25 78 ALA A N 1
ATOM 599 C CA . ALA A 1 78 ? -7.519 11.005 -1.930 1.00 86.25 78 ALA A CA 1
ATOM 600 C C . ALA A 1 78 ? -6.986 9.560 -1.898 1.00 86.25 78 ALA A C 1
ATOM 602 O O . ALA A 1 78 ? -6.915 8.952 -0.836 1.00 86.25 78 ALA A O 1
ATOM 603 N N . ASP A 1 79 ? -6.482 9.063 -3.034 1.00 87.00 79 ASP A N 1
ATOM 604 C CA . ASP A 1 79 ? -5.853 7.743 -3.122 1.00 87.00 79 ASP A CA 1
ATOM 605 C C . ASP A 1 79 ? -4.628 7.597 -2.211 1.00 87.00 79 ASP A C 1
ATOM 607 O O . ASP A 1 79 ? -4.484 6.576 -1.539 1.00 87.00 79 ASP A O 1
ATOM 611 N N . LEU A 1 80 ? -3.722 8.581 -2.179 1.00 90.00 80 LEU A N 1
ATOM 612 C CA . LEU A 1 80 ? -2.535 8.506 -1.321 1.00 90.00 80 LEU A CA 1
ATOM 613 C C . LEU A 1 80 ? -2.927 8.526 0.159 1.00 90.00 80 LEU A C 1
ATOM 615 O O . LEU A 1 80 ? -2.423 7.706 0.923 1.00 90.00 80 LEU A O 1
ATOM 619 N N . GLU A 1 81 ? -3.857 9.400 0.545 1.00 89.88 81 GLU A N 1
ATOM 620 C CA . GLU A 1 81 ? -4.363 9.494 1.920 1.00 89.88 81 GLU A CA 1
ATOM 621 C C . GLU A 1 81 ? -5.079 8.204 2.344 1.00 89.88 81 GLU A C 1
ATOM 623 O O . GLU A 1 81 ? -4.841 7.691 3.438 1.00 89.88 81 GLU A O 1
ATOM 628 N N . MET A 1 82 ? -5.861 7.607 1.445 1.00 91.12 82 MET A N 1
ATOM 629 C CA . MET A 1 82 ? -6.517 6.316 1.649 1.00 91.12 82 MET A CA 1
ATOM 630 C C . MET A 1 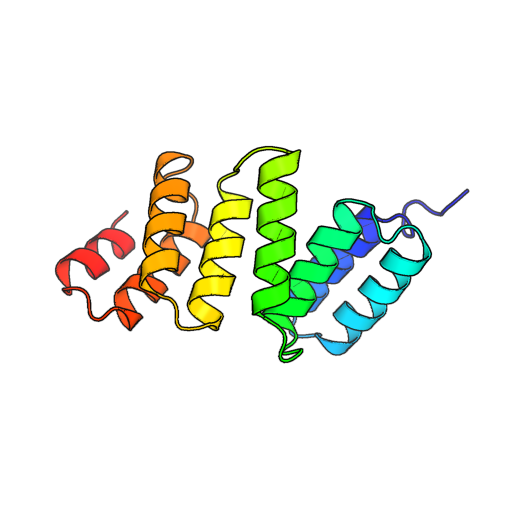82 ? -5.505 5.183 1.848 1.00 91.12 82 MET A C 1
ATOM 632 O O . MET A 1 82 ? -5.617 4.413 2.804 1.00 91.12 82 MET A O 1
ATOM 636 N N . HIS A 1 83 ? -4.463 5.098 1.018 1.00 90.69 83 HIS A N 1
ATOM 637 C CA . HIS A 1 83 ? -3.420 4.084 1.197 1.00 90.69 83 HIS A CA 1
ATOM 638 C C . HIS A 1 83 ? -2.618 4.296 2.492 1.00 90.69 83 HIS A C 1
ATOM 640 O O . HIS A 1 83 ? -2.273 3.313 3.154 1.00 90.69 83 HIS A O 1
ATOM 646 N N . GLN A 1 84 ? -2.352 5.545 2.890 1.00 91.88 84 GLN A N 1
ATOM 647 C CA . GLN A 1 84 ? -1.743 5.859 4.187 1.00 91.88 84 GLN A CA 1
ATOM 648 C C . GLN A 1 84 ? -2.642 5.398 5.342 1.00 91.88 84 GLN A C 1
ATOM 650 O O . GLN A 1 84 ? -2.157 4.728 6.253 1.00 91.88 84 GLN A O 1
ATOM 655 N N . ALA A 1 85 ? -3.947 5.666 5.272 1.00 91.62 85 ALA A N 1
ATOM 656 C CA . ALA A 1 85 ? -4.905 5.227 6.280 1.00 91.62 85 ALA A CA 1
ATOM 657 C C . ALA A 1 85 ? -4.962 3.702 6.408 1.00 91.62 85 ALA A C 1
ATOM 659 O O . ALA A 1 85 ? -4.930 3.179 7.520 1.00 91.62 85 ALA A O 1
ATOM 660 N N . VAL A 1 86 ? -4.967 2.969 5.289 1.00 90.06 86 VAL A N 1
ATOM 661 C CA . VAL A 1 86 ? -4.926 1.498 5.312 1.00 90.06 86 VAL A CA 1
ATOM 662 C C . VAL A 1 86 ? -3.664 0.994 6.015 1.00 90.06 86 VAL A C 1
ATOM 664 O O . VAL A 1 86 ? -3.734 0.058 6.813 1.00 90.06 86 VAL A O 1
ATOM 667 N N . VAL A 1 87 ? -2.509 1.617 5.767 1.00 90.62 87 VAL A N 1
ATOM 668 C CA . VAL A 1 87 ? -1.266 1.282 6.478 1.00 90.62 87 VAL A CA 1
ATOM 669 C C . VAL A 1 87 ? -1.396 1.570 7.979 1.00 90.62 87 VAL A C 1
ATOM 671 O O . VAL A 1 87 ? -1.013 0.714 8.779 1.00 90.62 87 VAL A O 1
ATOM 674 N N . SER A 1 88 ? -1.992 2.699 8.369 1.00 89.44 88 SER A N 1
ATOM 675 C CA . SER A 1 88 ? -2.249 3.046 9.774 1.00 89.44 88 SER A CA 1
ATOM 676 C C . SER A 1 88 ? -3.154 2.020 10.468 1.00 89.44 88 SER A C 1
ATOM 678 O O . SER A 1 88 ? -2.783 1.511 11.531 1.00 89.44 88 SER A O 1
ATOM 680 N N . VAL A 1 89 ? -4.250 1.596 9.819 1.00 87.62 89 VAL A N 1
ATOM 681 C CA . VAL A 1 89 ? -5.135 0.510 10.293 1.00 87.62 89 VAL A CA 1
ATOM 682 C C . VAL A 1 89 ? -4.356 -0.793 10.492 1.00 87.62 89 VAL A C 1
ATOM 684 O O . VAL A 1 8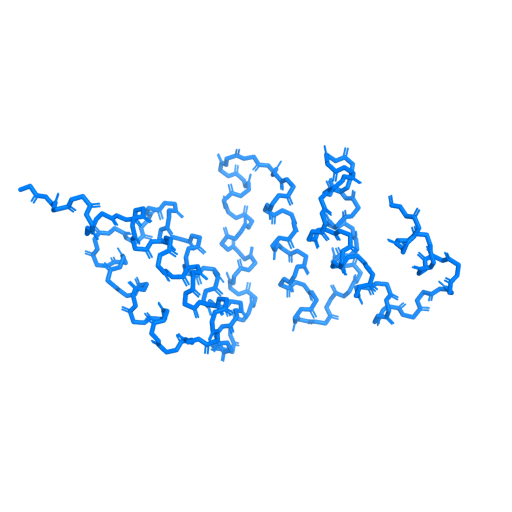9 ? -4.484 -1.438 11.532 1.00 87.62 89 VAL A O 1
ATOM 687 N N . LEU A 1 90 ? -3.494 -1.174 9.542 1.00 85.31 90 LEU A N 1
ATOM 688 C CA . LEU A 1 90 ? -2.654 -2.376 9.659 1.00 85.31 90 LEU A CA 1
ATOM 689 C C . LEU A 1 90 ? -1.639 -2.293 10.811 1.00 85.31 90 LEU A C 1
ATOM 691 O O . LEU A 1 90 ? -1.205 -3.327 11.322 1.00 85.31 90 LEU A O 1
ATOM 695 N N . THR A 1 91 ? -1.254 -1.084 11.223 1.00 86.44 91 THR A N 1
ATOM 696 C CA . THR A 1 91 ? -0.369 -0.840 12.373 1.00 86.44 91 THR A CA 1
ATOM 697 C C . THR A 1 91 ? -1.111 -0.559 13.680 1.00 86.44 91 THR A C 1
ATOM 699 O O . THR A 1 91 ? -0.452 -0.257 14.673 1.00 86.44 91 THR A O 1
ATOM 702 N N . GLN A 1 92 ? -2.441 -0.720 13.694 1.00 85.44 92 GLN A N 1
ATOM 703 C CA . GLN A 1 92 ? -3.328 -0.470 14.840 1.00 85.44 92 GLN A CA 1
ATOM 704 C C . GLN A 1 92 ? -3.378 0.997 15.296 1.00 85.44 92 GLN A C 1
ATOM 706 O O . GLN A 1 92 ? -3.743 1.283 16.433 1.00 85.44 92 GLN A O 1
ATOM 711 N N . ASP A 1 93 ? -3.027 1.927 14.410 1.00 87.94 93 ASP A N 1
ATOM 712 C CA . ASP A 1 93 ? -3.146 3.365 14.642 1.00 87.94 93 ASP A CA 1
ATOM 713 C C . ASP A 1 93 ? -4.447 3.882 14.016 1.00 87.94 93 ASP A C 1
ATOM 715 O O . ASP A 1 93 ? -4.473 4.465 12.929 1.00 87.94 93 ASP A O 1
ATOM 719 N N . TYR A 1 94 ? -5.564 3.564 14.671 1.00 87.88 94 TYR A N 1
ATOM 720 C CA . TYR A 1 94 ? -6.894 3.859 14.139 1.00 87.88 94 TYR A CA 1
ATOM 721 C C . TYR A 1 94 ? -7.229 5.354 14.184 1.00 87.88 94 TYR A C 1
ATOM 723 O O . TYR A 1 94 ? -7.944 5.831 13.311 1.00 87.88 94 TYR A O 1
ATOM 731 N N . ALA A 1 95 ? -6.670 6.106 15.139 1.00 87.38 95 ALA A N 1
ATOM 732 C CA . ALA A 1 95 ? -6.892 7.547 15.247 1.00 87.38 95 ALA A CA 1
ATOM 733 C C . ALA A 1 95 ? -6.332 8.292 14.026 1.00 87.38 95 ALA A C 1
ATOM 735 O O . ALA A 1 95 ? -7.058 9.032 13.365 1.00 87.38 95 ALA A O 1
ATOM 736 N N . THR A 1 96 ? -5.073 8.031 13.659 1.00 88.94 96 THR A N 1
ATOM 737 C CA . THR A 1 96 ? -4.485 8.622 12.448 1.00 88.94 96 THR A CA 1
ATOM 738 C C . THR A 1 96 ? -5.161 8.115 11.175 1.00 88.94 96 THR A C 1
ATOM 740 O O . THR A 1 96 ? -5.272 8.859 10.202 1.00 88.94 96 THR A O 1
ATOM 743 N N . ALA A 1 97 ? -5.635 6.864 11.156 1.00 89.38 97 ALA A N 1
ATOM 744 C CA . ALA A 1 97 ? -6.388 6.353 10.015 1.00 89.38 97 ALA A CA 1
ATOM 745 C C . ALA A 1 97 ? -7.673 7.157 9.762 1.00 89.38 97 ALA A C 1
ATOM 747 O O . ALA A 1 97 ? -7.948 7.499 8.616 1.00 89.38 97 ALA A O 1
ATOM 748 N N . GLU A 1 98 ? -8.433 7.487 10.808 1.00 87.56 98 GLU A N 1
ATOM 749 C CA . GLU A 1 98 ? -9.666 8.272 10.675 1.00 87.56 98 GLU A CA 1
ATOM 750 C C . GLU A 1 98 ? -9.406 9.689 10.160 1.00 87.56 98 GLU A C 1
ATOM 752 O O . GLU A 1 98 ? -10.082 10.112 9.227 1.00 87.56 98 GLU A O 1
ATOM 757 N N . GLU A 1 99 ? -8.400 10.387 10.695 1.00 91.25 99 GLU A N 1
ATOM 758 C CA . GLU A 1 99 ? -8.032 11.734 10.228 1.00 91.25 99 GLU A CA 1
ATOM 759 C C . GLU A 1 99 ? -7.675 11.744 8.732 1.00 91.25 99 GLU A C 1
ATOM 761 O O . GLU A 1 99 ? -8.076 12.635 7.981 1.00 91.25 99 GLU A O 1
ATOM 766 N N . LEU A 1 100 ? -6.930 10.731 8.277 1.00 90.75 100 LEU A N 1
ATOM 767 C CA . LEU A 1 100 ? -6.547 10.591 6.871 1.00 90.75 100 LEU A CA 1
ATOM 768 C C . LEU A 1 100 ? -7.747 10.278 5.970 1.00 90.75 100 LEU A C 1
ATOM 770 O O . LEU A 1 100 ? -7.823 10.792 4.855 1.00 90.75 100 LEU A O 1
ATOM 774 N N . LEU A 1 101 ? -8.681 9.450 6.440 1.00 89.81 101 LEU A N 1
ATOM 775 C CA . LEU A 1 101 ? -9.875 9.084 5.678 1.00 89.81 101 LEU A CA 1
ATOM 776 C 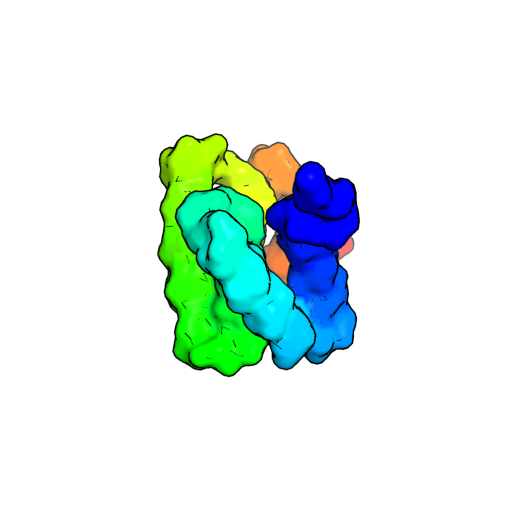C . LEU A 1 101 ? -10.892 10.224 5.620 1.00 89.81 101 LEU A C 1
ATOM 778 O O . LEU A 1 101 ? -11.529 10.408 4.587 1.00 89.81 101 LEU A O 1
ATOM 782 N N . GLU A 1 102 ? -11.014 11.023 6.678 1.00 89.69 102 GLU A N 1
ATOM 783 C CA . GLU A 1 102 ? -11.829 12.239 6.673 1.00 89.69 102 GLU A CA 1
ATOM 784 C C . GLU A 1 102 ? -11.291 13.247 5.649 1.00 89.69 102 GLU A C 1
ATOM 786 O O . GLU A 1 102 ? -12.040 13.701 4.782 1.00 89.69 102 GLU A O 1
ATOM 791 N N . ALA A 1 103 ? -9.975 13.487 5.641 1.00 89.81 103 ALA A N 1
ATOM 792 C CA . ALA A 1 103 ? -9.326 14.336 4.639 1.00 89.81 103 ALA A CA 1
ATOM 793 C C . ALA A 1 103 ? -9.479 13.808 3.195 1.00 89.81 103 ALA A C 1
ATOM 795 O O . ALA A 1 103 ? -9.551 14.600 2.246 1.00 89.81 103 ALA A O 1
ATOM 796 N N . ALA A 1 104 ? -9.548 12.485 3.014 1.00 89.31 104 ALA A N 1
ATOM 797 C CA . ALA A 1 104 ? -9.830 11.872 1.718 1.00 89.31 104 ALA A CA 1
ATOM 798 C C . ALA A 1 104 ? -11.302 12.069 1.299 1.00 89.31 104 ALA A C 1
ATOM 800 O O . ALA A 1 104 ? -11.563 12.418 0.146 1.00 89.31 104 ALA A O 1
ATOM 801 N N . LEU A 1 105 ? -12.259 11.930 2.226 1.00 87.69 105 LEU A N 1
ATOM 802 C CA . LEU A 1 105 ? -13.692 12.153 1.972 1.00 87.69 105 LEU A CA 1
ATOM 803 C C . LEU A 1 105 ? -14.032 13.618 1.678 1.00 87.69 105 LEU A C 1
ATOM 805 O O . LEU A 1 105 ? -14.954 13.886 0.907 1.00 87.69 105 LEU A O 1
ATOM 809 N N . GLU A 1 106 ? -13.296 14.572 2.253 1.00 88.94 106 GLU A N 1
ATOM 810 C CA . GLU A 1 106 ? -13.422 15.992 1.896 1.00 88.94 106 GLU A CA 1
ATOM 811 C C . GLU A 1 106 ? -13.079 16.251 0.420 1.00 88.94 106 GLU A C 1
ATOM 813 O O . GLU A 1 106 ? -13.611 17.181 -0.191 1.00 88.94 106 GLU A O 1
ATOM 818 N N . ARG A 1 107 ? -12.204 15.423 -0.166 1.00 86.81 107 ARG A N 1
ATOM 819 C CA . ARG A 1 107 ? -11.783 15.522 -1.571 1.00 86.81 107 ARG A CA 1
ATOM 820 C C . ARG A 1 107 ? -12.708 14.766 -2.513 1.00 86.81 107 ARG A C 1
ATOM 822 O O . ARG A 1 107 ? -13.088 15.314 -3.547 1.00 86.81 107 ARG A O 1
ATOM 829 N N . ASP A 1 108 ? -13.048 13.527 -2.170 1.00 85.06 108 ASP A N 1
ATOM 830 C CA . ASP A 1 108 ? -13.995 12.700 -2.914 1.00 85.06 108 ASP A CA 1
ATOM 831 C C . ASP A 1 108 ? -14.914 11.944 -1.952 1.00 85.06 108 ASP A C 1
ATOM 833 O O . ASP A 1 108 ? -14.570 10.908 -1.385 1.00 85.06 108 ASP A O 1
ATOM 837 N N . ASN A 1 109 ? -16.127 12.467 -1.785 1.00 82.62 109 ASN A N 1
ATOM 838 C CA . ASN A 1 109 ? -17.105 11.909 -0.858 1.00 82.62 109 ASN A CA 1
ATOM 839 C C . ASN A 1 109 ? -17.842 10.669 -1.390 1.00 82.62 109 ASN A C 1
ATOM 841 O O . ASN A 1 109 ? -18.733 10.171 -0.700 1.00 82.62 109 ASN A O 1
ATOM 845 N N . LYS A 1 110 ? -17.511 10.185 -2.595 1.00 84.62 110 LYS A N 1
ATOM 846 C CA . LYS A 1 110 ? -18.136 8.999 -3.211 1.00 84.62 110 LYS A CA 1
ATOM 847 C C . LYS A 1 110 ? -17.160 7.852 -3.433 1.00 84.62 110 LYS A C 1
ATOM 849 O O . LYS A 1 110 ? -17.546 6.847 -4.033 1.00 84.62 110 LYS A O 1
ATOM 854 N N . ASP A 1 111 ? -15.920 7.989 -2.977 1.00 85.19 111 ASP A N 1
ATOM 855 C CA . ASP A 1 111 ? -14.941 6.921 -3.079 1.00 85.19 111 ASP A CA 1
ATOM 856 C C . ASP A 1 111 ? -15.338 5.753 -2.159 1.00 85.19 111 ASP A C 1
ATOM 858 O O . ASP A 1 111 ? -15.310 5.839 -0.928 1.00 85.19 111 ASP A O 1
ATOM 862 N N . ALA A 1 112 ? -15.734 4.644 -2.785 1.00 86.38 112 ALA A N 1
ATOM 863 C CA . ALA A 1 112 ? -16.171 3.446 -2.088 1.00 86.38 112 ALA A CA 1
ATOM 864 C C . ALA A 1 112 ? -15.051 2.819 -1.242 1.00 86.38 112 ALA A C 1
ATOM 866 O O . ALA A 1 112 ? -15.336 2.303 -0.160 1.00 86.38 112 ALA A O 1
ATOM 867 N N . ASP A 1 113 ? -13.795 2.869 -1.698 1.00 85.88 113 ASP A N 1
ATOM 868 C CA . ASP A 1 113 ? -12.669 2.309 -0.947 1.00 85.88 113 ASP A CA 1
ATOM 869 C C . ASP A 1 113 ? -12.416 3.144 0.319 1.00 85.88 113 ASP A C 1
ATOM 871 O O . ASP A 1 113 ? -12.188 2.582 1.394 1.00 85.88 113 ASP A O 1
ATOM 875 N N . VAL A 1 114 ? -12.535 4.474 0.233 1.00 87.44 114 VAL A N 1
ATOM 876 C CA . VAL A 1 114 ? -12.423 5.369 1.398 1.00 87.44 114 VAL A CA 1
ATOM 877 C C . VAL A 1 114 ? -13.551 5.108 2.399 1.00 87.44 114 VAL A C 1
ATOM 879 O O . VAL A 1 114 ? -13.271 4.909 3.578 1.00 87.44 114 VAL A O 1
ATOM 882 N N . LEU A 1 115 ? -14.808 5.025 1.950 1.00 87.69 115 LEU A N 1
ATOM 883 C CA . LEU A 1 115 ? -15.961 4.762 2.826 1.00 87.69 115 LEU A CA 1
ATOM 884 C C . LEU A 1 115 ? -15.847 3.422 3.566 1.00 87.69 115 LEU A C 1
ATOM 886 O O . LEU A 1 115 ? -16.079 3.354 4.777 1.00 87.69 115 LEU A O 1
ATOM 890 N N . ILE A 1 116 ? -15.454 2.358 2.858 1.00 88.31 116 ILE A N 1
ATOM 891 C CA . ILE A 1 116 ? -15.254 1.032 3.458 1.00 88.31 116 ILE A CA 1
ATOM 892 C C . ILE A 1 116 ? -14.147 1.090 4.514 1.00 88.31 116 ILE A C 1
ATOM 894 O O . ILE A 1 116 ? -14.315 0.558 5.614 1.00 88.31 116 ILE A O 1
ATOM 898 N N . ASN A 1 117 ? -13.028 1.747 4.208 1.00 87.94 117 ASN A N 1
ATOM 899 C CA . ASN A 1 117 ? -11.923 1.877 5.153 1.00 87.94 117 ASN A CA 1
ATOM 900 C C . ASN A 1 117 ? -12.303 2.738 6.373 1.00 87.94 117 ASN A C 1
ATOM 902 O O . ASN A 1 117 ? -11.880 2.410 7.482 1.00 87.94 117 ASN A O 1
ATOM 906 N N . SER A 1 118 ? -13.149 3.763 6.208 1.00 85.44 118 SER A N 1
ATOM 907 C CA . SER A 1 118 ? -13.679 4.582 7.313 1.00 85.44 118 SER A CA 1
ATOM 908 C C . SER A 1 118 ? -14.547 3.773 8.263 1.00 85.44 118 SER A C 1
ATOM 910 O O . SER A 1 118 ? -14.376 3.861 9.479 1.00 85.44 118 SER A O 1
ATOM 912 N N . LEU A 1 119 ? -15.424 2.920 7.726 1.00 85.56 119 LEU A N 1
ATOM 913 C CA . LEU A 1 119 ? -16.233 2.011 8.537 1.00 85.56 119 LEU A CA 1
ATOM 914 C C . LEU A 1 119 ? -15.350 1.060 9.360 1.00 85.56 119 LEU A C 1
ATOM 916 O O . LEU A 1 119 ? -15.596 0.849 10.548 1.00 85.56 119 LEU A O 1
ATOM 920 N N . VAL A 1 120 ? -14.305 0.502 8.741 1.00 85.69 120 VAL A N 1
ATOM 921 C CA . VAL A 1 120 ? -13.354 -0.387 9.423 1.00 85.69 120 VAL A CA 1
ATOM 922 C C . VAL A 1 120 ? -12.616 0.355 10.539 1.00 85.69 120 VAL A C 1
ATOM 924 O O . VAL A 1 120 ? -12.549 -0.154 11.657 1.00 85.69 120 VAL A O 1
ATOM 927 N N . ALA A 1 121 ? -12.097 1.556 10.275 1.00 85.81 121 ALA A N 1
ATOM 928 C CA . ALA A 1 121 ? -11.402 2.354 11.284 1.00 85.81 121 ALA A CA 1
ATOM 929 C C . ALA A 1 121 ? -12.320 2.705 12.471 1.00 85.81 121 ALA A C 1
ATOM 931 O O . ALA A 1 121 ? -11.942 2.469 13.619 1.00 85.81 121 ALA A O 1
ATOM 932 N N . ALA A 1 122 ? -13.555 3.146 12.206 1.00 83.19 122 ALA A N 1
ATOM 933 C CA . ALA A 1 122 ? -14.541 3.468 13.241 1.00 83.19 122 ALA A CA 1
ATOM 934 C C . ALA A 1 122 ? -14.943 2.247 14.090 1.00 83.19 122 ALA A C 1
ATOM 936 O O . ALA A 1 122 ? -15.175 2.365 15.298 1.00 83.19 122 ALA A O 1
ATOM 937 N N . GLN A 1 123 ? -15.006 1.055 13.484 1.00 81.12 123 GLN A N 1
ATOM 938 C CA . GLN A 1 123 ? -15.297 -0.189 14.201 1.00 81.12 123 GLN A CA 1
ATOM 939 C C . GLN A 1 123 ? -14.203 -0.525 15.221 1.00 81.12 123 GLN A C 1
ATOM 941 O O . GLN A 1 123 ? -14.520 -0.921 16.340 1.00 81.12 123 GLN A O 1
ATOM 946 N N . TYR A 1 124 ? -12.932 -0.380 14.839 1.00 77.94 124 TYR A N 1
ATOM 947 C CA . TYR A 1 124 ? -11.790 -0.715 15.694 1.00 77.94 124 TYR A CA 1
ATOM 948 C C . TYR A 1 124 ? -11.401 0.393 16.682 1.00 77.94 124 TYR A C 1
ATOM 950 O O . TYR A 1 124 ? -10.653 0.119 17.618 1.00 77.94 124 TYR A O 1
ATOM 958 N N . ASN A 1 125 ? -11.921 1.610 16.502 1.00 79.12 125 ASN A N 1
ATOM 959 C CA . ASN A 1 125 ? -11.728 2.740 17.415 1.00 79.12 125 ASN A CA 1
ATOM 960 C C . ASN A 1 125 ? -12.856 2.882 18.466 1.00 79.12 125 ASN A C 1
ATOM 962 O O . ASN A 1 125 ? -12.984 3.935 19.083 1.00 79.12 125 ASN A O 1
ATOM 966 N N . ASP A 1 126 ? -13.703 1.854 18.643 1.00 70.75 126 ASP A N 1
ATOM 967 C CA . ASP A 1 126 ? -14.841 1.828 19.586 1.00 70.75 126 ASP A CA 1
ATOM 968 C C . ASP A 1 126 ? -15.800 3.038 19.477 1.00 70.75 126 ASP A C 1
ATOM 970 O O . ASP A 1 126 ? -16.428 3.442 20.458 1.00 70.75 126 ASP A O 1
ATOM 974 N N . LYS A 1 127 ? -15.953 3.623 18.277 1.00 62.41 127 LYS A N 1
ATOM 975 C CA . LYS A 1 127 ? -16.917 4.713 18.057 1.00 62.41 127 LYS A CA 1
ATOM 976 C C . LYS A 1 127 ? -18.366 4.236 18.162 1.00 62.41 127 LYS A C 1
ATOM 978 O O . LYS A 1 127 ? -18.669 3.074 17.890 1.00 62.41 127 LYS A O 1
ATOM 983 N N . ASP A 1 128 ? -19.236 5.179 18.528 1.00 60.09 128 ASP A N 1
ATOM 984 C CA . ASP A 1 128 ? -20.676 4.979 18.699 1.00 60.09 128 ASP A CA 1
ATOM 985 C C . ASP A 1 128 ? -21.335 4.434 17.419 1.00 60.09 128 ASP A C 1
ATOM 987 O O . ASP A 1 128 ? -20.923 4.756 16.297 1.00 60.09 128 ASP A O 1
ATOM 991 N N . ASP A 1 129 ? -22.370 3.613 17.584 1.00 60.38 129 ASP A N 1
ATOM 992 C CA . ASP A 1 129 ? -23.022 2.904 16.480 1.00 60.38 129 ASP A CA 1
ATOM 993 C C . ASP A 1 129 ? -23.665 3.878 15.478 1.00 60.38 129 ASP A C 1
ATOM 995 O O . ASP A 1 129 ? -23.727 3.591 14.284 1.00 60.38 129 ASP A O 1
ATOM 999 N N . GLU A 1 130 ? -24.064 5.071 15.926 1.00 61.38 130 GLU A N 1
ATOM 1000 C CA . GLU A 1 130 ? -24.624 6.129 15.075 1.00 61.38 130 GLU A CA 1
ATOM 1001 C C . GLU A 1 130 ? -23.631 6.598 13.991 1.00 61.38 130 GLU A C 1
ATOM 1003 O O . GLU A 1 130 ? -24.003 6.743 12.824 1.00 61.38 130 GLU A O 1
ATOM 1008 N N . VAL A 1 131 ? -22.343 6.715 14.339 1.00 62.12 131 VAL A N 1
ATOM 1009 C CA . VAL A 1 131 ? -21.265 7.078 13.399 1.00 62.12 131 VAL A CA 1
ATOM 1010 C C . VAL A 1 131 ? -20.998 5.939 12.410 1.00 62.12 131 VAL A C 1
ATOM 1012 O O . VAL A 1 131 ? -20.717 6.174 11.236 1.00 62.12 131 VAL A O 1
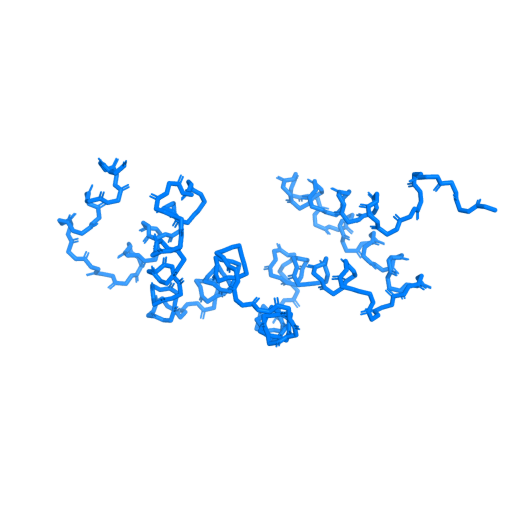ATOM 1015 N N . ARG A 1 132 ? -21.137 4.683 12.852 1.00 58.25 132 ARG A N 1
ATOM 1016 C CA . ARG A 1 132 ? -21.000 3.505 11.978 1.00 58.25 132 ARG A CA 1
ATOM 1017 C C . ARG A 1 132 ? -22.125 3.439 10.948 1.00 58.25 132 ARG A C 1
ATOM 1019 O O . ARG A 1 132 ? -21.871 3.120 9.787 1.00 58.25 132 ARG A O 1
ATOM 1026 N N . PHE A 1 133 ? -23.354 3.756 11.354 1.00 64.12 133 PHE A N 1
ATOM 1027 C CA . PHE A 1 133 ? -24.506 3.769 10.455 1.00 64.12 133 PHE A CA 1
ATOM 1028 C C . PHE A 1 133 ? -24.417 4.879 9.404 1.00 64.12 133 PHE A C 1
ATOM 1030 O O . PHE A 1 133 ? -24.804 4.635 8.264 1.00 64.12 133 PHE A O 1
ATOM 1037 N N . GLU A 1 134 ? -23.847 6.047 9.717 1.00 68.44 134 GLU A N 1
ATOM 1038 C CA . GLU A 1 134 ? -23.664 7.117 8.724 1.00 68.44 134 GLU A CA 1
ATOM 1039 C C . GLU A 1 134 ? -22.872 6.646 7.490 1.00 68.44 134 GLU A C 1
ATOM 1041 O O . GLU A 1 134 ? -23.287 6.902 6.360 1.00 68.44 134 GLU A O 1
ATOM 1046 N N . PHE A 1 135 ? -21.781 5.895 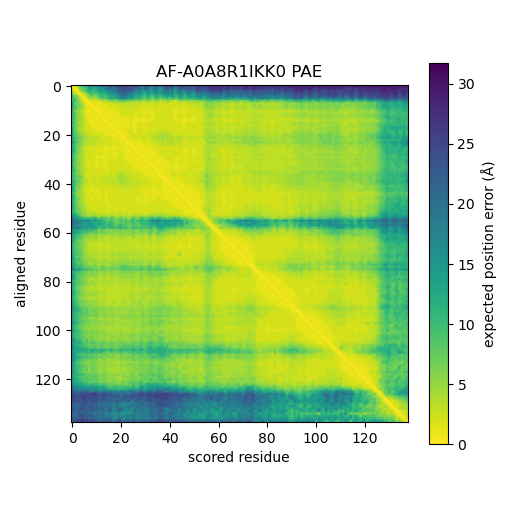7.682 1.00 58.62 135 PHE A N 1
ATOM 1047 C CA . PHE A 1 135 ? -20.975 5.373 6.569 1.00 58.62 135 PHE A CA 1
ATOM 1048 C C . PHE A 1 135 ? -21.693 4.307 5.732 1.00 58.62 135 PHE A C 1
ATOM 1050 O O . PHE A 1 135 ? -21.358 4.125 4.566 1.00 58.62 135 PHE A O 1
ATOM 1057 N N . ILE A 1 136 ? -22.675 3.603 6.301 1.00 62.12 136 ILE A N 1
ATOM 1058 C CA . ILE A 1 136 ? -23.468 2.588 5.587 1.00 62.12 136 ILE A CA 1
ATOM 1059 C C . ILE A 1 136 ? -24.546 3.241 4.709 1.00 62.12 136 ILE A C 1
ATOM 1061 O O . ILE A 1 136 ? -24.941 2.667 3.694 1.00 62.12 136 ILE A O 1
ATOM 1065 N N . PHE A 1 137 ? -25.043 4.415 5.107 1.00 61.12 137 PHE A N 1
ATOM 1066 C CA . PHE A 1 137 ? -26.163 5.097 4.450 1.00 61.12 137 PHE A CA 1
ATOM 1067 C C . PHE A 1 137 ? -25.753 6.268 3.537 1.00 61.12 137 PHE A C 1
ATOM 1069 O O . PHE A 1 137 ? -26.640 6.898 2.954 1.00 61.12 137 PHE A O 1
ATOM 1076 N N . LYS A 1 138 ? -24.451 6.556 3.408 1.00 57.50 138 LYS A N 1
ATOM 1077 C CA . LYS A 1 138 ? -23.886 7.486 2.412 1.00 57.50 138 LYS A CA 1
ATOM 1078 C C . LYS A 1 138 ? -23.768 6.835 1.035 1.00 57.50 138 LYS A C 1
ATOM 1080 O O . LYS A 1 138 ? -24.080 7.543 0.050 1.00 57.50 138 LYS A O 1
#

Foldseek 3Di:
DQDPCLDLVNLLVVLVVCLVVVVLVVSVVSLVSSVVVPCPDLSSLQSVLSSLCRVPPVPLVVSLVSLVVCCVVPNDALVSLLSNLSSCVSVVNLVSSLVSLVVSCVRPVPPPSSLVSNLVSCVSVVHDVVSNVVSVVD

Solvent-accessible surface area (backbone atoms only — not comparable to full-atom values): 7448 Å² total; per-residue (Å²): 130,82,54,81,77,71,37,64,66,47,48,36,55,47,31,55,51,26,48,78,69,68,37,39,73,59,22,53,58,48,45,56,55,33,42,72,75,41,51,85,39,67,58,30,44,54,43,49,25,51,44,26,49,72,50,70,69,84,44,38,70,59,21,41,55,50,45,50,52,48,28,73,76,73,50,84,43,45,67,51,32,36,53,40,18,54,40,27,48,77,71,70,37,32,71,64,16,44,58,29,30,50,60,16,37,76,73,44,78,77,45,63,70,46,43,54,50,43,42,53,32,42,63,78,60,73,53,60,66,69,66,52,48,52,58,75,74,110

Mean predicted aligned error: 6.53 Å

pLDDT: mean 85.25, std 11.07, range [46.66, 95.25]

Organism: Caenorhabditis japonica (NCBI:txid281687)